Protein AF-A0A4R3G1J3-F1 (afdb_monomer_lite)

Foldseek 3Di:
DVLVVLLVPDDQWWWWDDPRFIKIKGWDADPVRQKIWIWMQGPVDRDIWTWIWGQDPVRDIDIDTDPDDPVVNSSCSVGIDTDD

Secondary structure (DSSP, 8-state):
-HHHHHHHH--SEEEEEETTEEEEEEEEE-TTSSBEEEEEEETTSS-EEEEEEEE-TTS-EEEEESSS-HHHHHHHHHHPEE--

Structure (mmCIF, N/CA/C/O backbone):
data_AF-A0A4R3G1J3-F1
#
_entry.id   AF-A0A4R3G1J3-F1
#
loop_
_atom_site.group_PDB
_atom_site.id
_atom_site.type_symbol
_atom_site.label_atom_id
_atom_site.label_alt_id
_atom_site.label_comp_id
_atom_site.label_asym_id
_atom_site.label_entity_id
_atom_site.label_seq_id
_atom_site.pdbx_PDB_ins_code
_atom_site.Cartn_x
_atom_site.Cartn_y
_atom_site.Cartn_z
_atom_site.occupancy
_atom_site.B_iso_or_equiv
_atom_site.auth_seq_id
_atom_site.auth_comp_id
_atom_site.auth_asym_id
_atom_site.auth_atom_id
_atom_site.pdbx_PDB_model_num
ATOM 1 N N . MET A 1 1 ? 0.090 -17.406 -0.476 1.00 65.94 1 MET A N 1
ATOM 2 C CA . MET A 1 1 ? -0.295 -16.956 -1.836 1.00 65.94 1 MET A CA 1
ATOM 3 C C . MET A 1 1 ? -1.072 -15.637 -1.846 1.00 65.94 1 MET A C 1
ATOM 5 O O . MET A 1 1 ? -0.632 -14.740 -2.548 1.00 65.94 1 MET A O 1
ATOM 9 N N . LYS A 1 2 ? -2.158 -15.469 -1.067 1.00 83.88 2 LYS A N 1
ATOM 10 C CA . LYS A 1 2 ? -3.036 -14.274 -1.127 1.00 83.88 2 LYS A CA 1
ATOM 11 C C . LYS A 1 2 ? -2.321 -12.922 -0.956 1.00 83.88 2 LYS A C 1
ATOM 13 O O . LYS A 1 2 ? -2.595 -12.014 -1.722 1.00 83.88 2 LYS A O 1
ATOM 18 N N . PHE A 1 3 ? -1.378 -12.813 -0.014 1.00 84.19 3 PHE A N 1
ATOM 19 C CA . PHE A 1 3 ? -0.635 -11.567 0.231 1.00 84.19 3 PHE A CA 1
ATOM 20 C C . PHE A 1 3 ? 0.084 -11.043 -1.021 1.00 84.19 3 PHE A C 1
ATOM 22 O O . PHE A 1 3 ? -0.142 -9.906 -1.414 1.00 84.19 3 PHE A O 1
ATOM 29 N N . TRP A 1 4 ? 0.889 -11.881 -1.681 1.00 81.44 4 TRP A N 1
ATOM 30 C CA . TRP A 1 4 ? 1.653 -11.475 -2.865 1.00 81.44 4 TRP A CA 1
ATOM 31 C C . TRP A 1 4 ? 0.757 -11.074 -4.031 1.00 81.44 4 TRP A C 1
ATOM 33 O O . TRP A 1 4 ? 0.975 -10.033 -4.639 1.00 81.44 4 TRP A O 1
ATOM 43 N N . HIS A 1 5 ? -0.317 -11.832 -4.256 1.00 84.88 5 HIS A N 1
ATOM 44 C CA . HIS A 1 5 ? -1.316 -11.472 -5.254 1.00 84.88 5 HIS A CA 1
ATOM 45 C C . HIS A 1 5 ? -1.971 -10.114 -4.950 1.00 84.88 5 HIS A C 1
ATOM 47 O O . HIS A 1 5 ? -2.117 -9.289 -5.845 1.00 84.88 5 HIS A O 1
ATOM 53 N N . SER A 1 6 ? -2.318 -9.844 -3.687 1.00 88.38 6 SER A N 1
ATOM 54 C CA . SER A 1 6 ? -2.847 -8.539 -3.282 1.00 88.38 6 SER A CA 1
ATOM 55 C C . SER A 1 6 ? -1.846 -7.410 -3.534 1.00 88.38 6 SER A C 1
ATOM 57 O O . SER A 1 6 ? -2.247 -6.385 -4.071 1.00 88.38 6 SER A O 1
ATOM 59 N N . VAL A 1 7 ? -0.557 -7.594 -3.218 1.00 85.88 7 VAL A N 1
ATOM 60 C CA . VAL A 1 7 ? 0.499 -6.598 -3.498 1.00 85.88 7 VAL A CA 1
ATOM 61 C C . VAL A 1 7 ? 0.626 -6.311 -4.999 1.00 85.88 7 VAL A C 1
ATOM 63 O O . VAL A 1 7 ? 0.746 -5.151 -5.400 1.00 85.88 7 VAL A O 1
ATOM 66 N N . ASP A 1 8 ? 0.570 -7.341 -5.841 1.00 85.00 8 ASP A N 1
ATOM 67 C CA . ASP A 1 8 ? 0.681 -7.186 -7.296 1.00 85.00 8 ASP A CA 1
ATOM 68 C C . ASP A 1 8 ? -0.486 -6.402 -7.900 1.00 85.00 8 ASP A C 1
ATOM 70 O O . ASP A 1 8 ? -0.289 -5.655 -8.860 1.00 85.00 8 ASP A O 1
ATOM 74 N N . MET A 1 9 ? -1.673 -6.521 -7.304 1.00 87.06 9 MET A N 1
ATOM 75 C CA . MET A 1 9 ? -2.895 -5.852 -7.751 1.00 87.06 9 MET A CA 1
ATOM 76 C C . MET A 1 9 ? -3.042 -4.413 -7.237 1.00 87.06 9 MET A C 1
ATOM 78 O O . MET A 1 9 ? -3.947 -3.707 -7.677 1.00 87.06 9 MET A O 1
ATOM 82 N N . LEU A 1 10 ? -2.179 -3.952 -6.322 1.00 87.94 10 LEU A N 1
ATOM 83 C CA . LEU A 1 10 ? -2.252 -2.576 -5.828 1.00 87.94 10 LEU A CA 1
ATOM 84 C C . LEU A 1 10 ? -1.872 -1.565 -6.927 1.00 87.94 10 LEU A C 1
ATOM 86 O O . LEU A 1 10 ? -0.852 -1.749 -7.605 1.00 87.94 10 LEU A O 1
ATOM 90 N N . PRO A 1 11 ? -2.615 -0.459 -7.075 1.00 91.44 11 PRO A N 1
ATOM 91 C CA . PRO A 1 11 ? -2.203 0.643 -7.941 1.00 91.44 11 PRO A CA 1
ATOM 92 C C . PRO A 1 11 ? -0.931 1.324 -7.408 1.00 91.44 11 PRO A C 1
ATOM 94 O O . PRO A 1 11 ? -0.520 1.106 -6.266 1.00 91.44 11 PRO A O 1
ATOM 97 N N . GLU A 1 12 ? -0.287 2.150 -8.240 1.00 92.00 12 GLU A N 1
ATOM 98 C CA . GLU A 1 12 ? 0.907 2.911 -7.828 1.00 92.00 12 GLU A CA 1
ATOM 99 C C . GLU A 1 12 ? 0.618 3.889 -6.691 1.00 92.00 12 GLU A C 1
ATOM 101 O O . GLU A 1 12 ? 1.462 4.091 -5.822 1.00 92.00 12 GLU A O 1
ATOM 106 N N . TYR A 1 13 ? -0.583 4.455 -6.667 1.00 93.88 13 TYR A N 1
ATOM 107 C CA . TYR A 1 13 ? -1.104 5.206 -5.540 1.00 93.88 13 TYR A CA 1
ATOM 108 C C . TYR A 1 13 ? -2.518 4.731 -5.244 1.00 93.88 13 TYR A C 1
ATOM 110 O O . TYR A 1 13 ? -3.281 4.472 -6.171 1.00 93.88 13 TYR A O 1
ATOM 118 N N . SER A 1 14 ? -2.846 4.600 -3.962 1.00 93.62 14 SER A N 1
ATOM 119 C CA . SER A 1 14 ? -4.225 4.417 -3.527 1.00 93.62 14 SER A CA 1
ATOM 120 C C . SER A 1 14 ? -4.502 4.969 -2.146 1.00 93.62 14 SER A C 1
ATOM 122 O O . SER A 1 14 ? -3.695 4.813 -1.228 1.00 93.62 14 SER A O 1
ATOM 124 N N . GLU A 1 15 ? -5.718 5.449 -1.952 1.00 93.94 15 GLU A N 1
ATOM 125 C CA . GLU A 1 15 ? -6.294 5.718 -0.647 1.00 93.94 15 GLU A CA 1
ATOM 126 C C . GLU A 1 15 ? -7.236 4.605 -0.201 1.00 93.94 15 GLU A C 1
ATOM 128 O O . GLU A 1 15 ? -7.757 3.817 -0.993 1.00 93.94 15 GLU A O 1
ATOM 133 N N . GLY A 1 16 ? -7.427 4.505 1.107 1.00 92.19 16 GLY A N 1
ATOM 134 C CA . GLY A 1 16 ? -8.283 3.481 1.670 1.00 92.19 16 GLY A CA 1
ATOM 135 C C . GLY A 1 16 ? -8.480 3.583 3.167 1.00 92.19 16 GLY A C 1
ATOM 136 O O . GLY A 1 16 ? -7.851 4.408 3.826 1.00 92.19 16 GLY A O 1
ATOM 137 N N . ASN A 1 17 ? -9.322 2.708 3.704 1.00 93.00 17 ASN A N 1
ATOM 138 C CA . ASN A 1 17 ? -9.492 2.560 5.144 1.00 93.00 17 ASN A CA 1
ATOM 139 C C . ASN A 1 17 ? -8.789 1.299 5.643 1.00 93.00 17 ASN A C 1
ATOM 141 O O . ASN A 1 17 ? -8.840 0.251 5.003 1.00 93.00 17 ASN A O 1
ATOM 145 N N . PHE A 1 18 ? -8.155 1.393 6.808 1.00 92.69 18 PHE A N 1
ATOM 146 C CA . PHE A 1 18 ? -7.621 0.250 7.541 1.00 92.69 18 PHE A CA 1
ATOM 147 C C . PHE A 1 18 ? -7.762 0.510 9.039 1.00 92.69 18 PHE A C 1
ATOM 149 O O . PHE A 1 18 ? -7.361 1.569 9.529 1.00 92.69 18 PHE A O 1
ATOM 156 N N . ASN A 1 19 ? -8.366 -0.439 9.762 1.00 90.38 19 ASN A N 1
ATOM 157 C CA .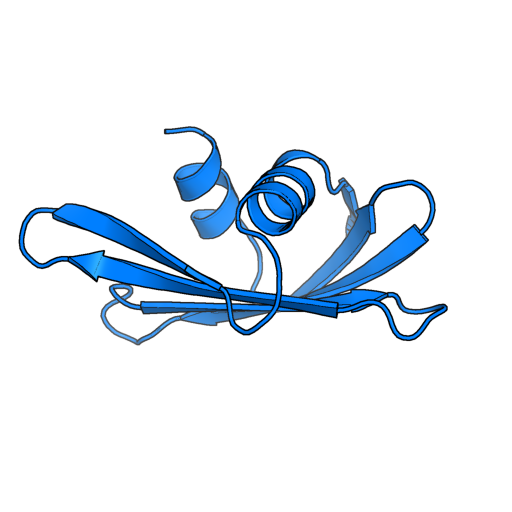 ASN A 1 19 ? -8.696 -0.309 11.187 1.00 90.38 19 ASN A CA 1
ATOM 158 C C . ASN A 1 19 ? -9.433 1.002 11.526 1.00 90.38 19 ASN A C 1
ATOM 160 O O . ASN A 1 19 ? -9.100 1.667 12.502 1.00 90.38 19 ASN A O 1
ATOM 164 N N . GLY A 1 20 ? -10.397 1.405 10.691 1.00 89.44 20 GLY A N 1
ATOM 165 C CA . GLY A 1 20 ? -11.205 2.613 10.909 1.00 89.44 20 GLY A CA 1
ATOM 166 C C . GLY A 1 20 ? -10.498 3.947 10.637 1.00 89.44 20 GLY A C 1
ATOM 167 O O . GLY A 1 20 ? -11.094 4.995 10.863 1.00 89.44 20 GLY A O 1
ATOM 168 N N . HIS A 1 21 ? -9.260 3.932 10.137 1.00 90.50 21 HIS A N 1
ATOM 169 C CA . HIS A 1 21 ? -8.500 5.136 9.794 1.00 90.50 21 HIS A CA 1
ATOM 170 C C . HIS A 1 21 ? -8.299 5.232 8.285 1.00 90.50 21 HIS A C 1
ATOM 172 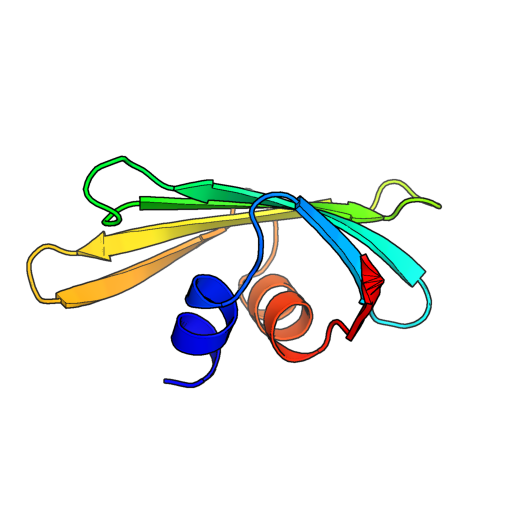O O . HIS A 1 21 ? -8.163 4.200 7.627 1.00 90.50 21 HIS A O 1
ATOM 178 N N . ARG A 1 22 ? -8.230 6.455 7.746 1.00 93.31 22 ARG A N 1
ATOM 179 C CA . ARG A 1 22 ? -7.879 6.690 6.338 1.00 93.31 22 ARG A CA 1
ATOM 180 C C . ARG A 1 22 ? -6.372 6.634 6.134 1.00 93.31 22 ARG A C 1
ATOM 182 O O . ARG A 1 22 ? -5.617 7.199 6.920 1.00 93.31 22 ARG A O 1
ATOM 189 N N . TRP A 1 23 ? -5.957 6.018 5.039 1.00 94.62 23 TRP A N 1
ATOM 190 C CA . TRP A 1 23 ? -4.568 5.832 4.645 1.00 94.62 23 TRP A CA 1
ATOM 191 C C . TRP A 1 23 ? -4.367 6.228 3.190 1.00 94.62 23 TRP A C 1
ATOM 193 O O . TRP A 1 23 ? -5.212 5.921 2.353 1.00 94.62 23 TRP A O 1
ATOM 203 N N . GLY A 1 24 ? -3.222 6.836 2.898 1.00 93.88 24 GLY A N 1
ATOM 204 C CA . GLY A 1 24 ? -2.660 6.916 1.553 1.00 93.88 24 GLY A CA 1
ATOM 205 C C . GLY A 1 24 ? -1.513 5.920 1.433 1.00 93.88 24 GLY A C 1
ATOM 206 O O . GLY A 1 24 ? -0.735 5.762 2.373 1.00 93.88 24 GLY A O 1
ATOM 207 N N . ALA A 1 25 ? -1.411 5.228 0.304 1.00 93.19 25 ALA A N 1
ATOM 208 C CA . ALA A 1 25 ? -0.383 4.232 0.048 1.00 93.19 25 ALA A CA 1
ATOM 209 C C . ALA A 1 25 ? 0.210 4.408 -1.345 1.00 93.19 25 ALA A C 1
ATOM 211 O O . ALA A 1 25 ? -0.518 4.514 -2.328 1.00 93.19 25 ALA A O 1
ATOM 212 N N . THR A 1 26 ? 1.531 4.348 -1.418 1.00 93.50 26 THR A N 1
ATOM 213 C CA . THR A 1 26 ? 2.296 4.390 -2.658 1.00 93.50 26 THR A CA 1
ATOM 214 C C . THR A 1 26 ? 3.021 3.069 -2.847 1.00 93.50 26 THR A C 1
ATOM 216 O O . THR A 1 26 ? 3.701 2.588 -1.937 1.00 93.50 26 THR A O 1
ATOM 219 N N . VAL A 1 27 ? 2.911 2.510 -4.047 1.00 91.50 27 VAL A N 1
ATOM 220 C CA . VAL A 1 27 ? 3.614 1.308 -4.481 1.00 91.50 27 VAL A CA 1
ATOM 221 C C . VAL A 1 27 ? 4.546 1.665 -5.628 1.00 91.50 27 VAL A C 1
ATOM 223 O O . VAL A 1 27 ? 4.107 2.065 -6.701 1.00 91.50 27 VAL A O 1
ATOM 226 N N . LYS A 1 28 ? 5.849 1.478 -5.420 1.00 91.25 28 LYS A N 1
ATOM 227 C CA . LYS A 1 28 ? 6.857 1.558 -6.482 1.00 91.25 28 LYS A CA 1
ATOM 228 C C . LYS A 1 28 ? 7.298 0.159 -6.867 1.00 91.25 28 LYS A C 1
ATOM 230 O O . LYS A 1 28 ? 7.394 -0.718 -6.013 1.00 91.25 28 LYS A O 1
ATOM 235 N N . ARG A 1 29 ? 7.594 -0.046 -8.145 1.00 89.38 29 ARG A N 1
ATOM 236 C CA . ARG A 1 29 ? 8.063 -1.327 -8.681 1.00 89.38 29 ARG A CA 1
ATOM 237 C C . ARG A 1 29 ? 9.319 -1.090 -9.501 1.00 89.38 29 ARG A C 1
ATOM 239 O O . ARG A 1 29 ? 9.419 -0.080 -10.194 1.00 89.38 29 ARG A O 1
ATOM 246 N N . SER A 1 30 ? 10.287 -1.992 -9.405 1.00 87.50 30 SER A N 1
ATOM 247 C CA . SER A 1 30 ? 11.445 -1.957 -10.292 1.00 87.50 30 SER A CA 1
ATOM 248 C C . SER A 1 30 ? 11.018 -2.314 -11.721 1.00 87.50 30 SER A C 1
ATOM 250 O O . SER A 1 30 ? 10.018 -3.014 -11.898 1.00 87.50 30 SER A O 1
ATOM 252 N N . PRO A 1 31 ? 11.767 -1.884 -12.754 1.00 85.88 31 PRO A N 1
ATOM 253 C CA . PRO A 1 31 ? 11.449 -2.224 -14.143 1.00 85.88 31 PRO A CA 1
ATOM 254 C C . PRO A 1 31 ? 11.373 -3.735 -14.406 1.00 85.88 31 PRO A C 1
ATOM 256 O O . PRO A 1 31 ? 10.536 -4.188 -15.179 1.00 85.88 31 PRO A O 1
ATOM 259 N N . ASP A 1 32 ? 12.207 -4.522 -13.719 1.00 83.69 32 ASP A N 1
ATOM 260 C CA . ASP A 1 32 ? 12.216 -5.990 -13.780 1.00 83.69 32 ASP A CA 1
ATOM 261 C C . ASP A 1 32 ? 11.131 -6.655 -12.907 1.00 83.69 32 ASP A C 1
ATOM 263 O O . ASP A 1 32 ? 11.033 -7.879 -12.868 1.00 83.69 32 ASP A O 1
ATOM 267 N N . ARG A 1 33 ? 10.333 -5.856 -12.183 1.00 78.50 33 ARG A N 1
ATOM 268 C CA . ARG A 1 33 ? 9.295 -6.250 -11.214 1.00 78.50 33 ARG A CA 1
ATOM 269 C C . ARG A 1 33 ? 9.765 -7.171 -10.082 1.00 78.50 33 ARG A C 1
ATOM 271 O O . ARG A 1 33 ? 8.934 -7.634 -9.307 1.00 78.50 33 ARG A O 1
ATOM 278 N N . LYS A 1 34 ? 11.075 -7.392 -9.929 1.00 79.19 34 LYS A N 1
ATOM 279 C CA . LYS A 1 34 ? 11.647 -8.210 -8.847 1.00 79.19 34 LYS A CA 1
ATOM 280 C C . LYS A 1 34 ? 11.641 -7.502 -7.495 1.00 79.19 34 LYS A C 1
ATOM 282 O O . LYS A 1 34 ? 11.798 -8.148 -6.462 1.00 79.19 34 LYS A O 1
ATOM 287 N N . ARG A 1 35 ? 11.500 -6.177 -7.483 1.00 82.94 35 ARG A N 1
ATOM 288 C CA . ARG A 1 35 ? 11.483 -5.357 -6.272 1.00 82.94 35 ARG A CA 1
ATOM 289 C C . ARG A 1 35 ? 10.216 -4.530 -6.258 1.00 82.94 35 ARG A C 1
ATOM 291 O O . ARG A 1 35 ? 9.886 -3.860 -7.240 1.00 82.94 35 ARG A O 1
ATOM 298 N N . ILE A 1 36 ? 9.524 -4.562 -5.132 1.00 85.88 36 ILE A N 1
ATOM 299 C CA . ILE A 1 36 ? 8.400 -3.673 -4.870 1.00 85.88 36 ILE A CA 1
ATOM 300 C C . ILE A 1 36 ? 8.748 -2.900 -3.598 1.00 85.88 36 ILE A C 1
ATOM 302 O O . ILE A 1 36 ? 9.487 -3.380 -2.742 1.00 85.88 36 ILE A O 1
ATOM 306 N N . TRP A 1 37 ? 8.257 -1.675 -3.497 1.00 87.88 37 TRP A N 1
ATOM 307 C CA . TRP A 1 37 ? 8.341 -0.849 -2.302 1.00 87.88 37 TRP A CA 1
ATOM 308 C C . TRP A 1 37 ? 6.940 -0.347 -2.017 1.00 87.88 37 TRP A C 1
ATOM 310 O O . TRP A 1 37 ? 6.347 0.305 -2.878 1.00 87.88 37 TRP A O 1
ATOM 320 N N . LEU A 1 38 ? 6.412 -0.642 -0.835 1.00 89.38 38 LEU A N 1
ATOM 321 C CA . LEU A 1 38 ? 5.143 -0.097 -0.377 1.00 89.38 38 LEU A CA 1
ATOM 322 C C . LEU A 1 38 ? 5.395 0.803 0.824 1.00 89.38 38 LEU A C 1
ATOM 324 O O . LEU A 1 38 ? 6.019 0.391 1.799 1.00 89.38 38 LEU A O 1
ATOM 328 N N . SER A 1 39 ? 4.877 2.023 0.747 1.00 90.56 39 SER A N 1
ATOM 329 C CA . SER A 1 39 ? 4.849 2.974 1.852 1.00 90.56 39 SER A CA 1
ATOM 330 C C . SER A 1 39 ? 3.432 3.497 1.999 1.00 90.56 39 SER A C 1
ATOM 332 O O . SER A 1 39 ? 2.833 3.934 1.019 1.00 90.56 39 SER A O 1
ATOM 334 N N . ALA A 1 40 ? 2.887 3.435 3.204 1.00 91.88 40 ALA A N 1
ATOM 335 C CA . ALA A 1 40 ? 1.564 3.927 3.526 1.00 91.88 40 ALA A CA 1
ATOM 336 C C . ALA A 1 40 ? 1.596 4.760 4.804 1.00 91.88 40 ALA A C 1
ATOM 338 O O . ALA A 1 40 ? 2.329 4.449 5.745 1.00 91.88 40 ALA A O 1
ATOM 339 N N . GLN A 1 41 ? 0.790 5.816 4.824 1.00 92.75 41 GLN A N 1
ATOM 340 C CA . GLN A 1 41 ? 0.676 6.752 5.937 1.00 92.75 41 GLN A CA 1
ATOM 341 C C . GLN A 1 41 ? -0.792 6.968 6.289 1.00 92.75 41 GLN A C 1
ATOM 343 O O . GLN A 1 41 ? -1.635 7.115 5.399 1.00 92.75 41 GLN A O 1
ATOM 348 N N . GLY A 1 42 ? -1.094 6.995 7.585 1.00 91.75 42 GLY A N 1
ATOM 349 C CA . GLY A 1 42 ? -2.403 7.398 8.080 1.00 91.75 42 GLY A CA 1
ATOM 350 C C . GLY A 1 42 ? -2.626 8.882 7.796 1.00 91.75 42 GLY A C 1
ATOM 351 O O . GLY A 1 42 ? -1.868 9.722 8.263 1.00 91.75 42 GLY A O 1
ATOM 352 N N . LEU A 1 43 ? -3.679 9.229 7.058 1.00 87.19 43 LEU A N 1
ATOM 353 C CA . LEU A 1 43 ? -3.956 10.615 6.651 1.00 87.19 43 LEU A CA 1
ATOM 354 C C . LEU A 1 43 ? -4.395 11.514 7.819 1.00 87.19 43 LEU A C 1
ATOM 356 O O . L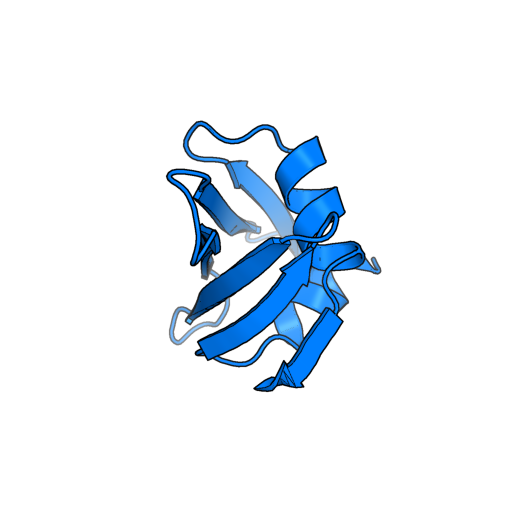EU A 1 43 ? -4.420 12.733 7.688 1.00 87.19 43 LEU A O 1
ATOM 360 N N . SER A 1 44 ? -4.751 10.916 8.956 1.00 82.12 44 SER A N 1
ATOM 361 C CA . SER A 1 44 ? -5.178 11.604 10.177 1.00 82.12 44 SER A CA 1
ATOM 362 C C . SER A 1 44 ? -4.201 11.437 11.349 1.00 82.12 44 SER A C 1
ATOM 364 O O . SER A 1 44 ? -4.552 11.786 12.474 1.00 82.12 44 SER A O 1
ATOM 366 N N . GLY A 1 45 ? -3.008 10.872 11.136 1.00 75.69 45 GLY A N 1
ATOM 367 C CA . GLY A 1 45 ? -2.074 10.548 12.218 1.00 75.69 45 GLY A CA 1
ATOM 368 C C . GLY A 1 45 ? -0.625 10.389 11.757 1.00 75.69 45 GLY A C 1
ATOM 369 O O . GLY A 1 45 ? -0.288 10.653 10.612 1.00 75.69 45 GLY A O 1
ATOM 370 N N . SER A 1 46 ? 0.249 9.951 12.663 1.00 77.38 46 SER A N 1
ATOM 371 C CA . SER A 1 46 ? 1.676 9.695 12.393 1.00 77.38 46 SER A CA 1
ATOM 372 C C . SER A 1 46 ? 1.975 8.229 12.061 1.00 77.38 46 SER A C 1
ATOM 374 O O . SER A 1 46 ? 3.125 7.794 12.090 1.00 77.38 46 SER A O 1
ATOM 376 N N . ASP A 1 47 ? 0.930 7.452 11.794 1.00 83.31 47 ASP A N 1
ATOM 377 C CA . ASP A 1 47 ? 1.002 6.011 11.625 1.00 83.31 47 ASP A CA 1
ATOM 378 C C . ASP A 1 47 ? 1.589 5.665 10.249 1.00 83.31 47 ASP A C 1
ATOM 380 O O . ASP A 1 47 ? 1.131 6.175 9.225 1.00 83.31 47 ASP A O 1
ATOM 384 N N . ILE A 1 48 ? 2.610 4.805 10.220 1.00 83.75 48 ILE A N 1
ATOM 385 C CA . ILE A 1 48 ? 3.328 4.430 8.995 1.00 83.75 48 ILE A CA 1
ATOM 386 C C . ILE A 1 48 ? 3.344 2.907 8.862 1.00 83.75 48 ILE A C 1
ATOM 388 O O . ILE A 1 48 ? 3.503 2.174 9.843 1.00 83.75 48 ILE A O 1
ATOM 392 N N . VAL A 1 49 ? 3.185 2.434 7.629 1.00 82.88 49 VAL A N 1
ATOM 393 C CA . VAL A 1 49 ? 3.476 1.061 7.210 1.00 82.88 49 VAL A CA 1
ATOM 394 C C . VAL A 1 49 ? 4.431 1.145 6.029 1.00 82.88 49 VAL A C 1
ATOM 396 O O . VAL A 1 49 ? 4.087 1.714 4.999 1.00 82.88 49 VAL A O 1
ATOM 399 N N . SER A 1 50 ? 5.630 0.583 6.165 1.00 82.81 50 SER A N 1
ATOM 400 C CA . SER A 1 50 ? 6.601 0.522 5.070 1.00 82.81 50 SER A CA 1
ATOM 401 C C . SER A 1 50 ? 7.214 -0.866 4.976 1.00 82.81 50 SER A C 1
ATOM 403 O O . SER A 1 50 ? 7.656 -1.428 5.984 1.00 82.81 50 SER A O 1
ATOM 405 N N . PHE A 1 51 ? 7.233 -1.434 3.772 1.00 81.50 51 PHE A N 1
ATOM 406 C CA . PHE A 1 51 ? 7.910 -2.699 3.518 1.00 81.50 51 PHE A CA 1
ATOM 407 C C . PHE A 1 51 ? 8.410 -2.815 2.081 1.00 81.50 51 PHE A C 1
ATOM 409 O O . PHE A 1 51 ? 7.790 -2.334 1.128 1.00 81.50 51 PHE A O 1
ATOM 416 N N . ASN A 1 52 ? 9.524 -3.528 1.954 1.00 77.62 52 ASN A N 1
ATOM 417 C CA . ASN A 1 52 ? 10.178 -3.824 0.695 1.00 77.62 52 ASN A CA 1
ATOM 418 C C . ASN A 1 52 ? 10.141 -5.332 0.506 1.00 77.62 52 ASN A C 1
ATOM 420 O O . ASN A 1 52 ? 10.891 -6.062 1.163 1.00 77.62 52 ASN A O 1
ATOM 424 N N . PRO A 1 53 ? 9.247 -5.841 -0.340 1.00 68.62 53 PRO A N 1
ATOM 425 C CA . PRO A 1 53 ? 9.357 -7.217 -0.740 1.00 68.62 53 PRO A CA 1
ATOM 426 C C . PRO A 1 53 ? 10.372 -7.378 -1.871 1.00 68.62 53 PRO A C 1
ATOM 428 O O . PRO A 1 53 ? 10.374 -6.638 -2.861 1.00 68.62 53 PRO A O 1
ATOM 431 N N . TYR A 1 54 ? 11.207 -8.397 -1.732 1.00 66.00 54 TYR A N 1
ATOM 432 C CA . TYR A 1 54 ? 12.164 -8.793 -2.752 1.00 66.00 54 TYR A CA 1
ATOM 433 C C . TYR A 1 54 ? 11.791 -10.172 -3.272 1.00 66.00 54 TYR A C 1
ATOM 435 O O . TYR A 1 54 ? 11.649 -11.114 -2.490 1.00 66.00 54 TYR A O 1
ATOM 443 N N . GLY A 1 55 ? 11.670 -10.295 -4.590 1.00 62.84 55 GLY A N 1
ATOM 444 C CA . GLY A 1 55 ? 11.764 -11.583 -5.257 1.00 62.84 55 GLY A CA 1
ATOM 445 C C . GLY A 1 55 ? 13.210 -12.070 -5.190 1.00 62.84 55 GLY A C 1
ATOM 446 O O . GLY A 1 55 ? 14.125 -11.386 -5.648 1.00 62.84 55 GLY A O 1
ATOM 447 N N . LEU A 1 56 ? 13.413 -13.234 -4.587 1.00 61.72 56 LEU A N 1
ATOM 448 C CA . LEU A 1 56 ? 14.657 -13.988 -4.607 1.00 61.72 56 LEU A CA 1
ATOM 449 C C . LEU A 1 56 ? 14.781 -14.703 -5.958 1.00 61.72 56 LEU A C 1
ATOM 451 O O . LEU A 1 56 ? 13.783 -15.071 -6.581 1.00 61.72 56 LE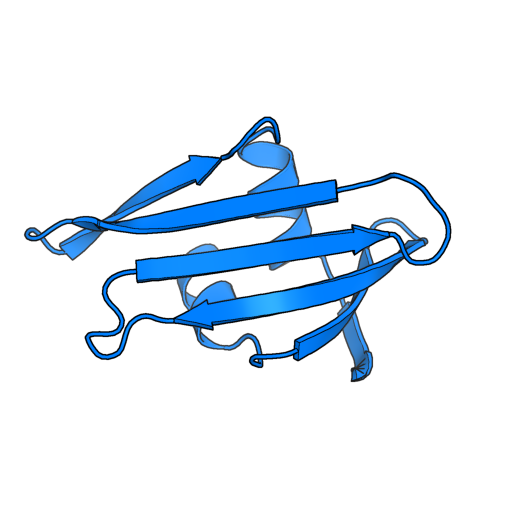U A O 1
ATOM 455 N N . ASP A 1 57 ? 16.015 -14.917 -6.415 1.00 58.09 57 ASP A N 1
ATOM 456 C CA . ASP A 1 57 ? 16.293 -15.497 -7.739 1.00 58.09 57 ASP A CA 1
ATOM 457 C C . ASP A 1 57 ? 15.813 -16.953 -7.907 1.00 58.09 57 ASP A C 1
ATOM 459 O O . ASP A 1 57 ? 15.776 -17.468 -9.020 1.00 58.09 57 ASP A O 1
ATOM 463 N N . ASP A 1 58 ? 15.383 -17.601 -6.823 1.00 68.00 58 ASP A N 1
ATOM 464 C CA . ASP A 1 58 ? 14.765 -18.931 -6.811 1.00 68.00 58 ASP A CA 1
ATOM 465 C C . ASP A 1 58 ? 13.222 -18.905 -6.813 1.00 68.00 58 ASP A C 1
ATOM 467 O O . ASP A 1 58 ? 12.576 -19.934 -6.610 1.00 68.00 58 ASP A O 1
ATOM 471 N N . GLY A 1 59 ? 12.617 -17.733 -7.027 1.00 61.66 59 GLY A N 1
ATOM 472 C CA . GLY A 1 59 ? 11.165 -17.550 -7.061 1.00 61.66 59 GLY A CA 1
ATOM 473 C C . GLY A 1 59 ? 10.506 -17.428 -5.684 1.00 61.66 59 GLY A C 1
ATOM 474 O O . GLY A 1 59 ? 9.279 -17.327 -5.604 1.00 61.66 59 GLY A O 1
ATOM 475 N N . ARG A 1 60 ? 11.277 -17.423 -4.588 1.00 64.75 60 ARG A N 1
ATOM 476 C CA . ARG A 1 60 ? 10.762 -17.096 -3.250 1.00 64.75 60 ARG A CA 1
ATOM 477 C C . ARG A 1 60 ? 10.649 -15.583 -3.086 1.00 64.75 60 ARG A C 1
ATOM 479 O O . ARG A 1 60 ? 11.436 -14.840 -3.643 1.00 64.75 60 ARG A O 1
ATOM 486 N N . ASN A 1 61 ? 9.711 -15.114 -2.269 1.00 67.00 61 ASN A N 1
ATOM 487 C CA . ASN A 1 61 ? 9.610 -13.695 -1.923 1.00 67.00 61 ASN A CA 1
ATOM 488 C C . ASN A 1 61 ? 9.995 -13.499 -0.452 1.00 67.00 61 ASN A C 1
ATOM 490 O O . ASN A 1 61 ? 9.453 -14.185 0.418 1.00 67.00 61 ASN A O 1
ATOM 494 N N . ALA A 1 62 ? 10.901 -12.566 -0.171 1.00 69.06 62 ALA A N 1
ATOM 495 C CA . ALA A 1 62 ? 11.277 -12.150 1.176 1.00 69.06 62 ALA A CA 1
ATOM 496 C C . ALA A 1 62 ? 10.614 -10.812 1.515 1.00 69.06 62 ALA A C 1
ATOM 498 O O . ALA A 1 62 ? 10.484 -9.945 0.652 1.00 69.06 62 ALA A O 1
ATOM 499 N N . LEU A 1 63 ? 10.191 -10.646 2.768 1.00 66.75 63 LEU A N 1
ATOM 500 C CA . LEU A 1 63 ? 9.608 -9.405 3.268 1.00 66.75 63 LEU A CA 1
ATOM 501 C C . LEU A 1 63 ? 10.611 -8.740 4.205 1.00 66.75 63 LEU A C 1
ATOM 503 O O . LEU A 1 63 ? 10.892 -9.270 5.276 1.00 66.75 63 LEU A O 1
ATOM 507 N N . GLU A 1 64 ? 11.150 -7.593 3.803 1.00 68.19 64 GLU A N 1
ATOM 508 C CA . GLU A 1 64 ? 11.971 -6.760 4.677 1.00 68.19 64 GLU A CA 1
ATOM 509 C C . GLU A 1 64 ? 11.130 -5.561 5.122 1.00 68.19 64 GLU A C 1
ATOM 511 O O . GLU A 1 64 ? 10.733 -4.713 4.316 1.00 68.19 64 GLU A O 1
ATOM 516 N N . SER A 1 65 ? 10.787 -5.511 6.406 1.00 67.25 65 SER A N 1
ATOM 517 C CA . SER A 1 65 ? 9.985 -4.431 6.974 1.00 67.25 65 SER A CA 1
ATOM 518 C C . SER A 1 65 ? 10.889 -3.390 7.636 1.00 67.25 65 SER A C 1
ATOM 520 O O . SER A 1 65 ? 11.627 -3.690 8.573 1.00 67.25 65 SER A O 1
ATOM 522 N N . CYS A 1 66 ? 10.833 -2.141 7.168 1.00 63.44 66 CYS A N 1
ATOM 523 C CA . CYS A 1 66 ? 11.648 -1.055 7.714 1.00 63.44 66 CYS A CA 1
ATOM 524 C C . CYS A 1 66 ? 10.958 -0.485 8.967 1.00 63.44 66 CYS A C 1
ATOM 526 O O . CYS A 1 66 ? 10.110 0.400 8.875 1.00 63.44 66 CYS A O 1
ATOM 528 N N . GLY A 1 67 ? 11.232 -1.069 10.138 1.00 68.12 67 GLY A N 1
ATOM 529 C CA . GLY A 1 67 ? 10.706 -0.618 11.440 1.00 68.12 67 GLY A CA 1
ATOM 530 C C . GLY A 1 67 ? 9.228 -0.936 11.727 1.00 68.12 67 GLY A C 1
ATOM 531 O O . GLY A 1 67 ? 8.772 -0.743 12.849 1.00 68.12 67 GLY A O 1
ATOM 532 N N . THR A 1 68 ? 8.479 -1.456 10.751 1.00 75.50 68 THR A N 1
ATOM 533 C CA . THR A 1 68 ? 7.106 -1.973 10.929 1.00 75.50 68 THR A CA 1
ATOM 534 C C . THR A 1 68 ? 7.156 -3.477 11.216 1.00 75.50 68 THR A C 1
ATOM 536 O O . THR A 1 68 ? 8.014 -4.156 10.662 1.00 75.50 68 THR A O 1
ATOM 539 N N . SER A 1 69 ? 6.261 -4.042 12.038 1.00 82.69 69 SER A N 1
ATOM 540 C CA . SER A 1 69 ? 6.206 -5.507 12.177 1.00 82.69 69 SER A CA 1
ATOM 541 C C . SER A 1 69 ? 5.671 -6.163 10.900 1.00 82.69 69 SER A C 1
ATOM 543 O O . SER A 1 69 ? 4.792 -5.619 10.221 1.00 82.69 69 SER A O 1
ATOM 545 N N . SER A 1 70 ? 6.174 -7.357 10.577 1.00 80.44 70 SER A N 1
ATOM 546 C CA . SER A 1 70 ? 5.675 -8.131 9.435 1.00 80.44 70 SER A CA 1
ATOM 547 C C . SER A 1 70 ? 4.181 -8.459 9.571 1.00 80.44 70 SER A C 1
ATOM 549 O O . SER A 1 70 ? 3.475 -8.465 8.564 1.00 80.44 70 SER A O 1
ATOM 551 N N . GLU A 1 71 ? 3.652 -8.647 10.791 1.00 85.88 71 GLU A N 1
ATOM 552 C CA . GLU A 1 71 ? 2.209 -8.859 10.968 1.00 85.88 71 GLU A CA 1
ATOM 553 C C . GLU A 1 71 ? 1.386 -7.619 10.612 1.00 85.88 71 GLU A C 1
ATOM 555 O O . GLU A 1 71 ? 0.375 -7.753 9.923 1.00 85.88 71 GLU A O 1
ATOM 560 N N . LYS A 1 72 ? 1.811 -6.409 11.017 1.00 86.44 72 LYS A N 1
ATOM 561 C CA . LYS A 1 72 ? 1.093 -5.164 10.679 1.00 86.44 72 LYS A CA 1
ATOM 562 C C . LYS A 1 72 ? 1.073 -4.947 9.168 1.00 86.44 72 LYS A C 1
ATOM 564 O O . LYS A 1 72 ? 0.047 -4.551 8.626 1.00 86.44 72 LYS A O 1
ATOM 569 N N . VAL A 1 73 ? 2.172 -5.263 8.483 1.00 86.94 73 VAL A N 1
ATOM 570 C CA . VAL A 1 73 ? 2.263 -5.213 7.017 1.00 86.94 73 VAL A CA 1
ATOM 571 C C . VAL A 1 73 ? 1.265 -6.169 6.361 1.00 86.94 73 VAL A C 1
ATOM 573 O O . VAL A 1 73 ? 0.498 -5.760 5.489 1.00 86.94 73 VAL A O 1
ATOM 576 N N . VAL A 1 74 ? 1.252 -7.435 6.783 1.00 88.44 74 VAL A N 1
ATOM 577 C CA . VAL A 1 74 ? 0.344 -8.445 6.224 1.00 88.44 74 VAL A CA 1
ATOM 578 C C . VAL A 1 74 ? -1.112 -8.073 6.492 1.00 88.44 74 VAL A C 1
ATOM 580 O O . VAL A 1 74 ? -1.929 -8.125 5.572 1.00 88.44 74 VAL A O 1
ATOM 583 N N . ALA A 1 75 ? -1.429 -7.644 7.715 1.00 91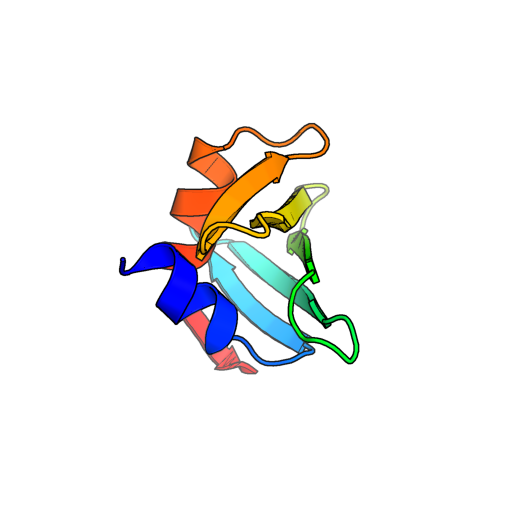.00 75 ALA A N 1
ATOM 584 C CA . ALA A 1 75 ? -2.763 -7.189 8.085 1.00 91.00 75 ALA A CA 1
ATOM 585 C C . ALA A 1 75 ? -3.201 -5.979 7.249 1.00 91.00 75 ALA A C 1
ATOM 587 O O . ALA A 1 75 ? -4.313 -5.977 6.729 1.00 91.00 75 ALA A O 1
ATOM 588 N N . PHE A 1 76 ? -2.320 -4.994 7.057 1.00 91.19 76 PHE A N 1
ATOM 589 C CA . PHE A 1 76 ? -2.602 -3.806 6.255 1.00 91.19 76 PHE A CA 1
ATOM 590 C C . PHE A 1 76 ? -2.925 -4.159 4.800 1.00 91.19 76 PHE A C 1
ATOM 592 O O . PHE A 1 76 ? -3.958 -3.751 4.278 1.00 91.19 76 PHE A O 1
ATOM 599 N N . VAL A 1 77 ? -2.074 -4.949 4.140 1.00 90.19 77 VAL A N 1
ATOM 600 C CA . VAL A 1 77 ? -2.258 -5.311 2.723 1.00 90.19 77 VAL A CA 1
ATOM 601 C C . VAL A 1 77 ? -3.519 -6.145 2.507 1.00 90.19 77 VAL A C 1
ATOM 603 O O . VAL A 1 77 ? -4.209 -5.957 1.510 1.00 90.19 77 VAL A O 1
ATOM 606 N N . LEU A 1 78 ? -3.816 -7.075 3.417 1.00 91.75 78 LEU A N 1
ATOM 607 C CA . LEU A 1 78 ? -4.963 -7.974 3.276 1.00 91.75 78 LEU A CA 1
ATOM 608 C C . LEU A 1 78 ? -6.285 -7.370 3.762 1.00 91.75 78 LEU A C 1
ATOM 610 O O . LEU A 1 78 ? -7.337 -7.854 3.348 1.00 91.75 78 LEU A O 1
ATOM 614 N N . GLY A 1 79 ? -6.230 -6.390 4.664 1.00 90.25 79 GLY A N 1
ATOM 615 C CA . GLY A 1 79 ? -7.391 -5.852 5.372 1.00 90.25 79 GLY A CA 1
ATOM 616 C C . GLY A 1 79 ? -7.778 -4.428 4.992 1.00 90.25 79 GLY A C 1
ATOM 617 O O . GLY A 1 79 ? -8.798 -3.949 5.478 1.00 90.25 79 GLY A O 1
ATOM 618 N N . ARG A 1 80 ? -6.990 -3.728 4.167 1.00 88.75 80 ARG A N 1
ATOM 619 C CA . ARG A 1 80 ? -7.371 -2.392 3.699 1.00 88.75 80 ARG A CA 1
ATOM 620 C C . ARG A 1 80 ? -8.462 -2.456 2.634 1.00 88.75 80 ARG A C 1
ATOM 622 O O . ARG A 1 80 ? -8.407 -3.271 1.714 1.00 88.75 80 ARG A O 1
ATOM 629 N N . GLU A 1 81 ? -9.392 -1.519 2.707 1.00 87.06 81 GLU A N 1
ATOM 630 C CA . GLU A 1 81 ? -10.361 -1.247 1.648 1.00 87.06 81 GLU A CA 1
ATOM 631 C C . GLU A 1 81 ? -9.788 -0.166 0.735 1.00 87.06 81 GLU A C 1
ATOM 633 O O . GLU A 1 81 ? -9.417 0.897 1.225 1.00 87.06 81 GLU A O 1
ATOM 638 N N . VAL A 1 82 ? -9.676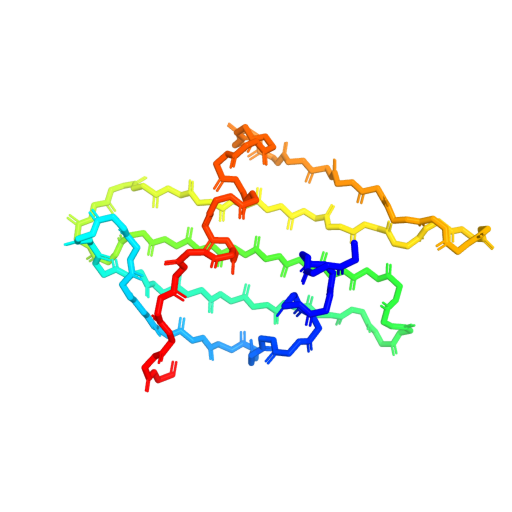 -0.425 -0.568 1.00 80.50 82 VAL A N 1
ATOM 639 C CA . VAL A 1 82 ? -9.149 0.542 -1.549 1.00 80.50 82 VAL A CA 1
ATOM 640 C C . VAL A 1 82 ? -10.306 1.348 -2.132 1.00 80.50 82 VAL A C 1
ATOM 642 O O . VAL A 1 82 ? -11.326 0.770 -2.502 1.00 80.50 82 VAL A O 1
ATOM 645 N N . THR A 1 83 ? -10.164 2.671 -2.209 1.00 77.69 83 THR A N 1
ATOM 646 C CA . THR A 1 83 ? -11.238 3.568 -2.676 1.00 77.69 83 THR A CA 1
ATOM 647 C C . THR A 1 83 ? -10.835 4.416 -3.877 1.00 77.69 83 THR A C 1
ATOM 649 O O . THR A 1 83 ? -11.635 4.575 -4.795 1.00 77.69 83 THR A O 1
ATOM 652 N N . ILE A 1 84 ? -9.620 4.964 -3.869 1.00 60.00 84 ILE A N 1
ATOM 653 C CA . ILE A 1 84 ? -9.058 5.829 -4.920 1.00 60.00 84 ILE A CA 1
ATOM 654 C C . ILE A 1 84 ? -7.658 5.326 -5.219 1.00 60.00 84 ILE A C 1
ATOM 656 O O . ILE A 1 84 ? -7.048 4.832 -4.245 1.00 60.00 84 ILE A O 1
#

Sequence (84 aa):
MKFWHSVDMLPEYSEGNFNGHRWGATVKRSPDRKRIWLSAQGLSGSDIVSFNPYGLDDGRNALESCGTSSEKVVAFVLGREVTI

pLDDT: mean 82.7, std 10.04, range [58.09, 94.62]

Radius of gyration: 12.34 Å; chains: 1; bounding box: 28×30×26 Å